Protein AF-A0A920NPZ0-F1 (afdb_monomer_lite)

Radius of gyration: 11.2 Å; chains: 1; bounding box: 24×23×27 Å

pLDDT: mean 73.05, std 10.39, range [53.0, 85.19]

Structure (mmCIF, N/CA/C/O backbone):
data_AF-A0A920NPZ0-F1
#
_entry.id   AF-A0A920NPZ0-F1
#
loop_
_atom_site.group_PDB
_atom_site.id
_atom_site.type_symbol
_atom_site.label_atom_id
_atom_site.label_alt_id
_atom_site.label_comp_id
_atom_site.label_asym_id
_atom_site.label_entity_id
_atom_site.label_seq_id
_atom_site.pdbx_PDB_ins_code
_atom_site.Cartn_x
_atom_site.Cartn_y
_atom_site.Cartn_z
_atom_site.occupancy
_atom_site.B_iso_or_equiv
_atom_site.auth_seq_id
_atom_site.auth_comp_id
_atom_site.auth_asym_id
_atom_site.auth_atom_id
_atom_site.pdbx_PDB_model_num
ATOM 1 N N . MET A 1 1 ? -4.205 11.496 9.486 1.00 61.88 1 MET A N 1
ATOM 2 C CA . MET A 1 1 ? -4.906 10.381 8.811 1.00 61.88 1 MET A CA 1
ATOM 3 C C . MET A 1 1 ? -5.712 9.521 9.774 1.00 61.88 1 MET A C 1
ATOM 5 O O . MET A 1 1 ? -6.910 9.414 9.579 1.00 61.88 1 MET A O 1
ATOM 9 N N . LYS A 1 2 ? -5.125 8.963 10.842 1.00 56.31 2 LYS A N 1
ATOM 10 C CA . LYS A 1 2 ? -5.840 8.039 11.751 1.00 56.31 2 LYS A CA 1
ATOM 11 C C . LYS A 1 2 ? -7.137 8.580 12.391 1.00 56.31 2 LYS A C 1
ATOM 13 O O . LYS A 1 2 ? -8.009 7.787 12.698 1.00 56.31 2 LYS A O 1
ATOM 18 N N . ASN A 1 3 ? -7.291 9.904 12.507 1.00 62.12 3 ASN A N 1
ATOM 19 C CA . ASN A 1 3 ? -8.477 10.558 13.085 1.00 62.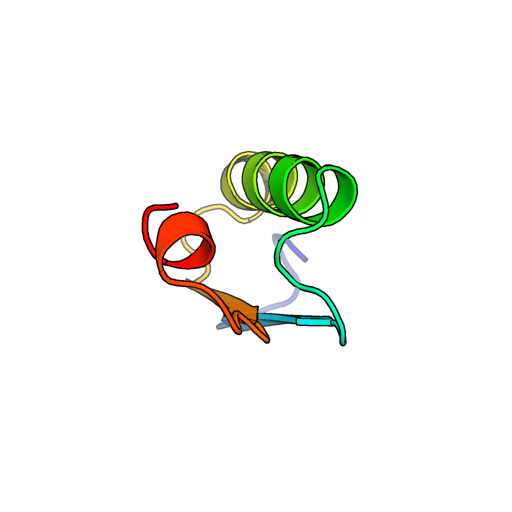12 3 ASN A CA 1
ATOM 20 C C . ASN A 1 3 ? -9.103 11.613 12.151 1.00 62.12 3 ASN A C 1
ATOM 22 O O . ASN A 1 3 ? -9.748 12.542 12.624 1.00 62.12 3 ASN A O 1
ATOM 26 N N . SER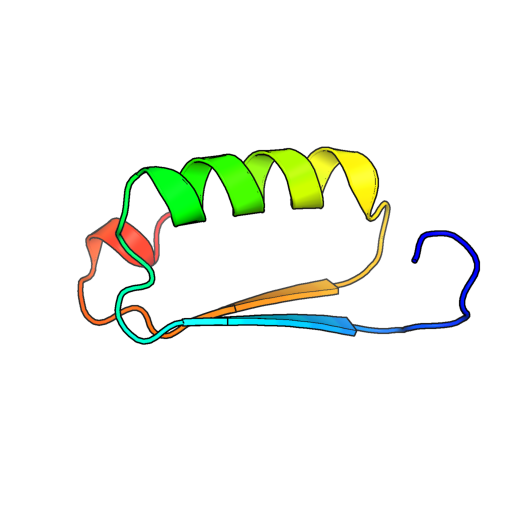 A 1 4 ? -8.866 11.534 10.836 1.00 71.94 4 SER A N 1
ATOM 27 C CA . SER A 1 4 ? -9.390 12.526 9.878 1.00 71.94 4 SER A CA 1
ATOM 28 C C . SER A 1 4 ? -10.732 12.141 9.242 1.00 71.94 4 SER A C 1
ATOM 30 O O . SER A 1 4 ? -11.152 12.821 8.317 1.00 71.94 4 SER A O 1
ATOM 32 N N . GLY A 1 5 ? -11.389 11.068 9.705 1.00 73.12 5 GLY A N 1
ATOM 33 C CA . GLY A 1 5 ? -12.674 10.609 9.152 1.00 73.12 5 GLY A CA 1
ATOM 34 C C . GLY A 1 5 ? -12.593 10.152 7.692 1.00 73.12 5 GLY A C 1
ATOM 35 O O . GLY A 1 5 ? -13.568 10.270 6.965 1.00 73.12 5 GLY A O 1
ATOM 36 N N . LEU A 1 6 ? -11.413 9.704 7.249 1.00 77.75 6 LEU A N 1
ATOM 37 C CA . LEU A 1 6 ? -11.207 9.200 5.893 1.00 77.75 6 LEU A CA 1
ATOM 38 C C . LEU A 1 6 ? -11.547 7.713 5.837 1.00 77.75 6 LEU A C 1
ATOM 40 O O . LEU A 1 6 ? -11.110 6.954 6.700 1.00 77.75 6 LEU A O 1
ATOM 44 N N . ASP A 1 7 ? -12.252 7.306 4.789 1.00 78.81 7 ASP A N 1
ATOM 45 C CA . ASP A 1 7 ? -12.640 5.908 4.590 1.00 78.81 7 ASP A CA 1
ATOM 46 C C . ASP A 1 7 ? -11.586 5.112 3.803 1.00 78.81 7 ASP A C 1
ATOM 48 O O . ASP A 1 7 ? -11.393 3.915 4.030 1.00 78.81 7 ASP A O 1
ATOM 52 N N . VAL A 1 8 ? -10.873 5.782 2.887 1.00 82.00 8 VAL A N 1
ATOM 53 C CA . VAL A 1 8 ? -9.931 5.151 1.951 1.00 82.00 8 VAL A CA 1
ATOM 54 C C . VAL A 1 8 ? -8.673 5.998 1.783 1.00 82.00 8 VAL A C 1
ATOM 56 O O . VAL A 1 8 ? -8.738 7.220 1.639 1.00 82.00 8 VAL A O 1
ATOM 59 N N . LEU A 1 9 ? -7.523 5.326 1.741 1.00 81.88 9 LEU A N 1
ATOM 60 C CA . LEU A 1 9 ? -6.245 5.898 1.337 1.00 81.88 9 LEU A CA 1
ATOM 61 C C . LEU A 1 9 ? -5.827 5.331 -0.024 1.00 81.88 9 LEU A C 1
ATOM 63 O O . LEU A 1 9 ? -5.756 4.115 -0.190 1.00 81.88 9 LEU A O 1
ATOM 67 N N . VAL A 1 10 ? -5.517 6.209 -0.981 1.00 85.19 10 VAL A N 1
ATOM 68 C CA . VAL A 1 10 ? -5.026 5.825 -2.313 1.00 85.19 10 VAL A CA 1
ATOM 69 C C . VAL A 1 10 ? -3.565 6.241 -2.459 1.00 85.19 10 VAL A C 1
ATOM 71 O O . VAL A 1 10 ? -3.223 7.405 -2.254 1.00 85.19 10 VAL A O 1
ATOM 74 N N . VAL A 1 11 ? -2.703 5.290 -2.811 1.00 81.62 11 VAL A N 1
ATOM 75 C CA . VAL A 1 11 ? -1.326 5.538 -3.250 1.00 81.62 11 VAL A CA 1
ATOM 76 C C . VAL A 1 11 ? -1.321 5.441 -4.770 1.00 81.62 11 VAL A C 1
ATOM 78 O O . VAL A 1 11 ? -1.450 4.341 -5.298 1.00 81.62 11 VAL A O 1
ATOM 81 N N . ASP A 1 12 ? -1.198 6.585 -5.443 1.00 80.56 12 ASP A N 1
ATOM 82 C CA . ASP A 1 12 ? -1.134 6.696 -6.904 1.00 80.56 12 ASP A CA 1
ATOM 83 C C . ASP A 1 12 ? 0.302 7.025 -7.340 1.00 80.56 12 ASP A C 1
ATOM 85 O O . ASP A 1 12 ? 0.855 8.073 -7.000 1.00 80.56 12 ASP A O 1
ATOM 89 N N . THR A 1 13 ? 0.954 6.092 -8.031 1.00 72.56 13 THR A N 1
ATOM 90 C CA . THR A 1 13 ? 2.332 6.230 -8.511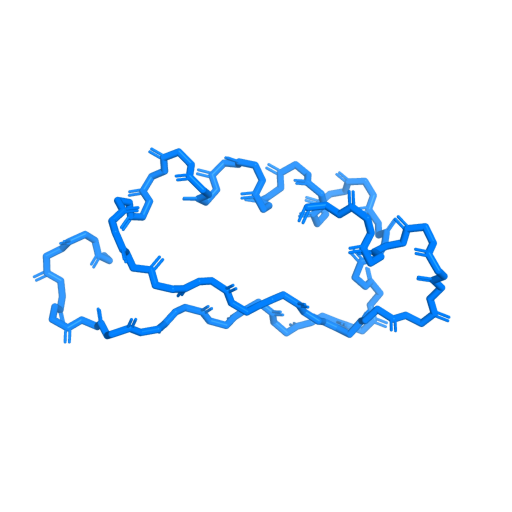 1.00 72.56 13 THR A CA 1
ATOM 91 C C . THR A 1 13 ? 2.502 5.622 -9.897 1.00 72.56 13 THR A C 1
ATOM 93 O O . THR A 1 13 ? 1.974 4.554 -10.209 1.00 72.56 13 THR A O 1
ATOM 96 N N . ALA A 1 14 ? 3.305 6.284 -10.733 1.00 68.00 14 ALA A N 1
ATOM 97 C CA . ALA A 1 14 ? 3.609 5.835 -12.091 1.00 68.00 14 ALA A CA 1
ATOM 98 C C . ALA A 1 14 ? 4.380 4.499 -12.137 1.00 68.00 14 ALA A C 1
ATOM 100 O O . ALA A 1 14 ? 4.354 3.812 -13.155 1.00 68.00 14 ALA A O 1
ATOM 101 N N . HIS A 1 15 ? 5.074 4.124 -11.054 1.00 66.06 15 HIS A N 1
ATOM 102 C CA . HIS A 1 15 ? 5.828 2.871 -10.966 1.00 66.06 15 HIS A CA 1
ATOM 103 C C . HIS A 1 15 ? 5.636 2.220 -9.587 1.00 66.06 15 HIS A C 1
ATOM 105 O O . HIS A 1 15 ? 6.516 2.254 -8.718 1.00 66.06 15 HIS A O 1
ATOM 111 N N . GLY A 1 16 ? 4.455 1.625 -9.381 1.00 59.69 16 GLY A N 1
ATOM 112 C CA . GLY A 1 16 ? 4.031 1.026 -8.109 1.00 59.69 16 GLY A CA 1
ATOM 113 C C . GLY A 1 16 ? 4.910 -0.112 -7.594 1.00 59.69 16 GLY A C 1
ATOM 114 O O . GLY A 1 16 ? 4.861 -0.434 -6.413 1.00 59.69 16 GLY A O 1
ATOM 115 N N . HIS A 1 17 ? 5.770 -0.668 -8.447 1.00 62.50 17 HIS A N 1
ATOM 116 C CA . HIS A 1 17 ? 6.642 -1.787 -8.101 1.00 62.50 17 HIS A CA 1
ATOM 117 C C . HIS A 1 17 ? 8.066 -1.368 -7.680 1.00 62.50 17 HIS A C 1
ATOM 119 O O . HIS A 1 17 ? 8.963 -2.197 -7.545 1.00 62.50 17 HIS A O 1
ATOM 125 N N . SER A 1 18 ? 8.314 -0.074 -7.454 1.00 73.69 18 SER A N 1
ATOM 126 C CA . SER A 1 18 ? 9.595 0.346 -6.879 1.00 73.69 18 SER A CA 1
ATOM 127 C C . SER A 1 18 ? 9.714 -0.095 -5.413 1.00 73.69 18 SER A C 1
ATOM 129 O O . SER A 1 18 ? 8.759 -0.011 -4.639 1.00 73.69 18 SER A O 1
ATOM 131 N N . ALA A 1 19 ? 10.916 -0.491 -4.982 1.00 75.38 19 ALA A N 1
ATOM 132 C CA . ALA A 1 19 ? 11.177 -0.885 -3.591 1.00 75.38 19 ALA A CA 1
ATOM 133 C C . ALA A 1 19 ? 10.794 0.202 -2.561 1.00 75.38 19 ALA A C 1
ATOM 135 O O . ALA A 1 19 ? 10.524 -0.101 -1.399 1.00 75.38 19 ALA A O 1
ATOM 136 N N . GLY A 1 20 ? 10.771 1.474 -2.976 1.00 78.75 20 GLY A N 1
ATOM 137 C CA . GLY A 1 20 ? 10.300 2.584 -2.147 1.00 78.75 20 GLY A CA 1
ATOM 138 C C . GLY A 1 20 ? 8.791 2.549 -1.903 1.00 78.75 20 GLY A C 1
ATOM 139 O O . GLY A 1 20 ? 8.354 2.794 -0.780 1.00 78.75 20 GLY A O 1
ATOM 140 N N . VAL A 1 21 ? 8.005 2.192 -2.921 1.00 78.62 21 VAL A N 1
ATOM 141 C CA . VAL A 1 21 ? 6.542 2.084 -2.827 1.00 78.62 21 VAL A CA 1
ATOM 142 C C . VAL A 1 21 ? 6.143 0.887 -1.965 1.00 78.62 21 VAL A C 1
ATOM 144 O O . VAL A 1 21 ? 5.281 1.032 -1.104 1.00 78.62 21 VAL A O 1
ATOM 147 N N . LEU A 1 22 ? 6.837 -0.247 -2.087 1.00 79.62 22 LEU A N 1
ATOM 148 C CA . LEU A 1 22 ? 6.595 -1.424 -1.239 1.00 79.62 22 LEU A CA 1
ATOM 149 C C . LEU A 1 22 ? 6.796 -1.112 0.249 1.00 79.62 22 LEU A C 1
ATOM 151 O O . LEU A 1 22 ? 5.899 -1.310 1.067 1.00 79.62 22 LEU A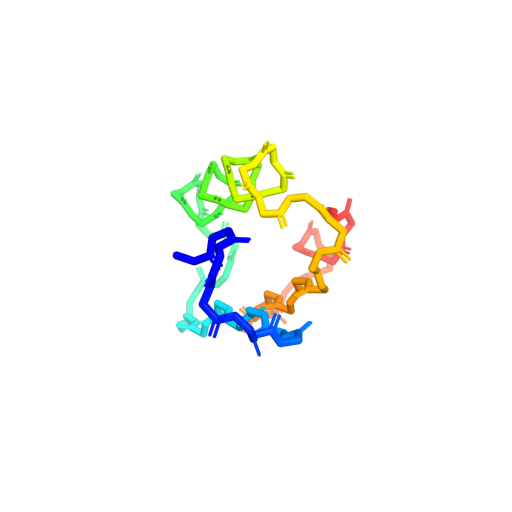 O 1
ATOM 155 N N . LYS A 1 23 ? 7.941 -0.507 0.589 1.00 83.06 23 LYS A N 1
ATOM 156 C CA . LYS A 1 23 ? 8.240 -0.074 1.965 1.00 83.06 23 LYS A CA 1
ATOM 157 C C . LYS A 1 23 ? 7.243 0.962 2.483 1.00 83.06 23 LYS A C 1
ATOM 159 O O . LYS A 1 23 ? 6.982 1.019 3.684 1.00 83.06 23 LYS A O 1
ATOM 164 N N . LEU A 1 24 ? 6.719 1.817 1.604 1.00 83.69 24 LEU A N 1
ATOM 165 C CA . LEU A 1 24 ? 5.683 2.781 1.960 1.00 83.69 24 LEU A CA 1
ATOM 166 C C . LEU A 1 24 ? 4.366 2.067 2.283 1.00 83.69 24 LEU A C 1
ATOM 168 O O . LEU A 1 24 ? 3.776 2.361 3.317 1.00 83.69 24 LEU A O 1
ATOM 172 N N . ILE A 1 25 ? 3.938 1.111 1.456 1.00 82.62 25 ILE A N 1
ATOM 173 C CA . ILE A 1 25 ? 2.712 0.328 1.668 1.00 82.62 25 ILE A CA 1
ATOM 174 C C . ILE A 1 25 ? 2.775 -0.435 2.996 1.00 82.62 25 ILE A C 1
ATOM 176 O O . ILE A 1 25 ? 1.831 -0.355 3.778 1.00 82.62 25 ILE A O 1
ATOM 180 N N . GLU A 1 26 ? 3.890 -1.097 3.315 1.00 83.38 26 GLU A N 1
ATOM 181 C CA . GLU A 1 26 ? 4.081 -1.789 4.604 1.00 83.38 26 GLU A CA 1
ATOM 182 C C . GLU A 1 26 ? 3.968 -0.830 5.803 1.00 83.38 26 GLU A C 1
ATOM 184 O O . GLU A 1 26 ? 3.272 -1.094 6.794 1.00 83.38 26 GLU A O 1
ATOM 189 N N . LYS A 1 27 ? 4.610 0.340 5.704 1.00 84.69 27 LYS A N 1
ATOM 190 C CA . LYS A 1 27 ? 4.501 1.396 6.720 1.00 84.69 27 LYS A CA 1
ATOM 191 C C . LYS A 1 27 ? 3.083 1.951 6.823 1.00 84.69 27 LYS A C 1
ATOM 193 O O . LYS A 1 27 ? 2.653 2.285 7.922 1.00 84.69 27 LYS A O 1
ATOM 198 N N . LEU A 1 28 ? 2.345 2.054 5.722 1.00 84.38 28 LEU A N 1
ATOM 199 C CA . LEU A 1 28 ? 0.963 2.521 5.740 1.00 84.38 28 LEU A CA 1
ATOM 200 C C . LEU A 1 28 ? 0.044 1.476 6.372 1.00 84.38 28 LEU A C 1
ATOM 202 O O . LEU A 1 28 ? -0.669 1.830 7.306 1.00 84.38 28 LEU A O 1
ATOM 206 N N . LYS A 1 29 ? 0.126 0.197 5.976 1.00 80.31 29 LYS A N 1
ATOM 207 C CA . LYS A 1 29 ? -0.664 -0.901 6.569 1.00 80.31 29 LYS A CA 1
ATOM 208 C C . LYS A 1 29 ? -0.534 -0.933 8.104 1.00 80.31 29 LYS A C 1
ATOM 210 O O . LYS A 1 29 ? -1.535 -1.068 8.799 1.00 80.31 29 LYS A O 1
ATOM 215 N N . SER A 1 30 ? 0.663 -0.703 8.654 1.00 83.31 30 SER A N 1
ATOM 216 C CA . SER A 1 30 ? 0.869 -0.632 10.117 1.00 83.31 30 SER A CA 1
ATOM 217 C C . SER A 1 30 ? 0.312 0.636 10.790 1.00 83.31 30 SER A C 1
ATOM 219 O O . SER A 1 30 ? 0.038 0.637 11.993 1.00 83.31 30 SER A O 1
ATOM 221 N N . ASN A 1 31 ? 0.105 1.724 10.043 1.00 81.81 31 ASN A N 1
ATOM 222 C CA . ASN A 1 31 ? -0.2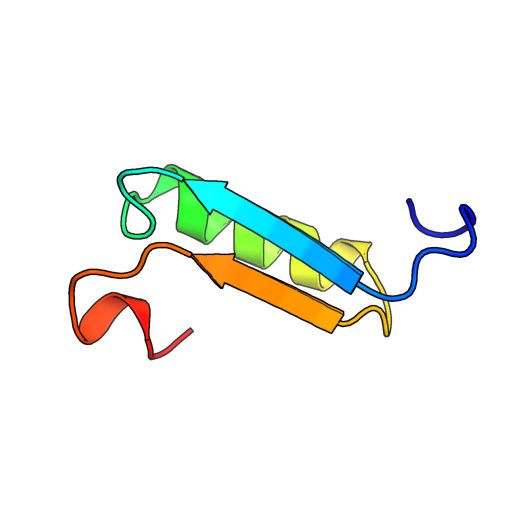63 3.028 10.594 1.00 81.81 31 ASN A CA 1
ATOM 223 C C . ASN A 1 31 ? -1.713 3.456 10.340 1.00 81.81 31 ASN A C 1
ATOM 225 O O . ASN A 1 31 ? -2.207 4.293 11.094 1.00 81.81 31 ASN A O 1
ATOM 229 N N . ILE A 1 32 ? -2.409 2.897 9.347 1.00 81.62 32 ILE A N 1
ATOM 230 C CA . ILE A 1 32 ? -3.757 3.342 8.942 1.00 81.62 32 ILE A CA 1
ATOM 231 C C . ILE A 1 32 ? -4.911 2.627 9.665 1.00 81.62 32 ILE A C 1
ATOM 233 O O . ILE A 1 32 ? -6.058 3.046 9.544 1.00 81.62 32 ILE A O 1
ATOM 237 N N . GLY A 1 33 ? -4.623 1.604 10.478 1.00 80.69 33 GLY A N 1
ATOM 238 C CA . GLY A 1 33 ? -5.652 0.879 11.231 1.00 80.69 33 GLY A CA 1
ATOM 239 C C . GLY A 1 33 ? -6.563 0.061 10.312 1.00 80.69 33 GLY A C 1
ATOM 240 O O . GLY A 1 33 ? -6.064 -0.719 9.511 1.00 80.69 33 GLY A O 1
ATOM 241 N N . SER A 1 34 ? -7.883 0.232 10.435 1.00 79.12 34 SER A N 1
ATOM 242 C CA . SER A 1 34 ? -8.896 -0.465 9.622 1.00 79.12 34 SER A CA 1
ATOM 243 C C . SER A 1 34 ? -9.239 0.237 8.302 1.00 79.12 34 SER A C 1
ATOM 245 O O . SER A 1 34 ? -10.136 -0.212 7.594 1.00 79.12 34 SER A O 1
ATOM 247 N N . MET A 1 35 ? -8.578 1.355 7.987 1.00 80.75 35 MET A N 1
ATOM 248 C CA . MET A 1 35 ? -8.810 2.099 6.748 1.00 80.75 35 MET A CA 1
ATOM 249 C C . MET A 1 35 ? -8.382 1.267 5.536 1.00 80.75 35 MET A C 1
ATOM 251 O O . MET A 1 35 ? -7.309 0.659 5.542 1.00 80.75 35 MET A O 1
ATOM 255 N N . ALA A 1 36 ? -9.201 1.269 4.485 1.00 80.69 36 ALA A N 1
ATOM 256 C CA . ALA A 1 36 ? -8.867 0.577 3.249 1.00 80.69 36 ALA A CA 1
ATOM 257 C C . ALA A 1 36 ? -7.708 1.285 2.526 1.00 80.69 36 ALA A C 1
ATOM 259 O O . ALA A 1 36 ? -7.682 2.514 2.425 1.00 80.69 36 ALA A O 1
ATOM 260 N N . LEU A 1 37 ? -6.761 0.502 2.004 1.00 82.19 37 LEU A N 1
ATOM 261 C CA . LEU A 1 37 ? -5.624 0.984 1.222 1.00 82.19 37 LEU A CA 1
ATOM 262 C C . LEU A 1 37 ? -5.731 0.473 -0.213 1.00 82.19 37 LEU A C 1
ATOM 264 O O . LEU A 1 37 ? -5.749 -0.735 -0.435 1.00 82.19 37 LEU A O 1
ATOM 268 N N . ILE A 1 38 ? -5.750 1.393 -1.173 1.00 83.00 38 ILE A N 1
ATOM 269 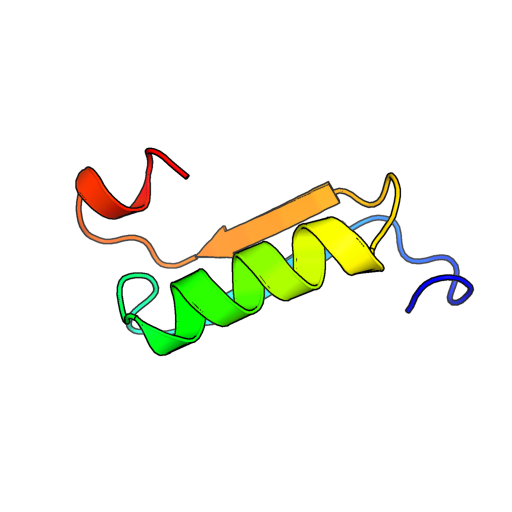C CA . ILE A 1 38 ? -5.641 1.098 -2.602 1.00 83.00 38 ILE A CA 1
ATOM 270 C C . ILE A 1 38 ? -4.257 1.562 -3.049 1.00 83.00 38 ILE A C 1
ATOM 272 O O . ILE A 1 38 ? -3.923 2.735 -2.897 1.00 83.00 38 ILE A O 1
ATOM 276 N N . ALA A 1 39 ? -3.442 0.658 -3.585 1.00 76.38 39 ALA A N 1
ATOM 277 C CA . ALA A 1 39 ? -2.128 0.992 -4.120 1.00 76.38 39 ALA A CA 1
ATOM 278 C C . ALA A 1 39 ? -2.070 0.686 -5.619 1.00 76.38 39 ALA A C 1
ATOM 280 O O . ALA A 1 39 ? -2.405 -0.415 -6.049 1.00 76.38 39 ALA A O 1
ATOM 281 N N . GLY A 1 40 ? -1.635 1.665 -6.405 1.00 73.94 40 GLY A N 1
ATOM 282 C CA . GLY A 1 40 ? -1.469 1.568 -7.850 1.00 73.94 40 GLY A CA 1
ATOM 283 C C . GLY A 1 40 ? -0.473 2.613 -8.365 1.00 73.94 40 GLY A C 1
ATOM 284 O O . GLY A 1 40 ? 0.018 3.437 -7.604 1.00 73.94 40 GLY A O 1
ATOM 285 N N . ASN A 1 41 ? -0.080 2.597 -9.635 1.00 69.44 41 ASN A N 1
ATOM 286 C CA . ASN A 1 41 ? -0.407 1.604 -10.654 1.00 69.44 41 ASN A CA 1
ATOM 287 C C . ASN A 1 41 ? 0.590 0.438 -10.627 1.00 69.44 41 ASN A C 1
ATOM 289 O O . ASN A 1 41 ? 1.810 0.628 -10.604 1.00 69.44 41 ASN A O 1
ATOM 293 N N . ILE A 1 42 ? 0.058 -0.781 -10.665 1.00 63.25 42 ILE A N 1
ATOM 294 C CA . ILE A 1 42 ? 0.832 -2.018 -10.758 1.00 63.25 42 ILE A CA 1
ATOM 295 C C . ILE A 1 42 ? 0.759 -2.494 -12.209 1.00 63.25 42 ILE A C 1
ATOM 297 O O . ILE A 1 42 ? -0.312 -2.833 -12.704 1.00 63.25 42 ILE A O 1
ATOM 301 N N . ALA A 1 43 ? 1.898 -2.484 -12.899 1.00 57.12 43 ALA A N 1
ATOM 302 C CA . ALA A 1 43 ? 2.003 -2.934 -14.288 1.00 57.12 43 ALA A CA 1
ATOM 303 C C . ALA A 1 43 ? 2.561 -4.365 -14.419 1.00 57.12 43 ALA A C 1
ATOM 305 O O . ALA A 1 43 ? 2.690 -4.864 -15.534 1.00 57.12 43 ALA A O 1
ATOM 306 N N . THR A 1 44 ? 2.918 -5.021 -13.306 1.00 54.19 44 THR A N 1
ATOM 307 C CA . THR A 1 44 ? 3.505 -6.370 -13.307 1.00 54.19 44 THR A CA 1
ATOM 308 C C . THR A 1 44 ? 2.865 -7.256 -12.241 1.00 54.19 44 THR A C 1
ATOM 310 O O . THR A 1 44 ? 2.403 -6.767 -11.211 1.00 54.19 44 THR A O 1
ATOM 313 N N . ARG A 1 45 ? 2.818 -8.568 -12.498 1.00 55.47 45 ARG A N 1
ATOM 314 C CA . ARG A 1 45 ? 2.086 -9.542 -11.672 1.00 55.47 45 ARG A CA 1
ATOM 315 C C . ARG A 1 45 ? 2.656 -9.644 -10.255 1.00 55.47 45 ARG A C 1
ATOM 317 O O . ARG A 1 45 ? 1.913 -9.803 -9.303 1.00 55.47 45 ARG A O 1
ATOM 324 N N . GLU A 1 46 ? 3.961 -9.446 -10.120 1.00 57.34 46 GLU A N 1
ATOM 325 C CA . GLU A 1 46 ? 4.687 -9.453 -8.848 1.00 57.34 46 GLU A CA 1
ATOM 326 C C . GLU A 1 46 ? 4.260 -8.302 -7.924 1.00 57.34 46 GLU A C 1
ATOM 328 O O . GLU A 1 46 ? 4.310 -8.438 -6.706 1.00 57.34 46 GLU A O 1
ATOM 333 N N . GLY A 1 47 ? 3.800 -7.175 -8.482 1.00 56.06 47 GLY A N 1
ATOM 334 C CA . GLY A 1 47 ? 3.269 -6.070 -7.685 1.00 56.06 47 GLY A CA 1
ATOM 335 C C . GLY A 1 47 ? 1.850 -6.314 -7.155 1.00 56.06 47 GLY A C 1
ATOM 336 O O . GLY A 1 47 ? 1.402 -5.552 -6.306 1.00 56.06 47 GLY A O 1
ATOM 337 N N . GLN A 1 48 ? 1.138 -7.337 -7.648 1.00 55.16 48 GLN A N 1
ATOM 338 C CA . GLN A 1 48 ? -0.230 -7.676 -7.231 1.00 55.16 48 GLN A CA 1
ATOM 339 C C . GLN A 1 48 ? -0.260 -8.540 -5.957 1.00 55.16 48 GLN A C 1
ATOM 341 O O . GLN A 1 48 ? -1.252 -8.516 -5.232 1.00 55.16 48 GLN A O 1
ATOM 346 N N . ASP A 1 49 ? 0.820 -9.264 -5.659 1.00 57.88 49 ASP A N 1
ATOM 347 C CA . ASP A 1 49 ? 0.873 -10.285 -4.602 1.00 57.88 49 ASP A CA 1
ATOM 348 C C . ASP A 1 49 ? 1.174 -9.715 -3.179 1.00 57.88 49 ASP A C 1
ATOM 350 O O . ASP A 1 49 ? 1.731 -10.424 -2.339 1.00 57.88 49 ASP A O 1
ATOM 354 N N . LEU A 1 50 ? 0.822 -8.444 -2.886 1.00 53.00 50 LEU A N 1
ATOM 355 C CA . LEU A 1 50 ? 1.216 -7.666 -1.676 1.00 53.00 50 LEU A CA 1
ATOM 356 C C . LEU A 1 50 ? 0.127 -7.346 -0.636 1.00 53.00 50 LEU A C 1
ATOM 358 O O . LEU A 1 50 ? -0.960 -6.827 -0.970 1.00 53.00 50 LEU A O 1
#

Secondary structure (DSSP, 8-state):
-TTS--SEEEEE-TTTTSHHHHHHHHHHHHHSTT-EEEEE---SGGGT--

Foldseek 3Di:
DQPPPDQEDEAEDPECPDPVNVVVVVVCVVPNPPHHYHYDDDPDPVSVPD

Sequence (50 aa):
MKNSGLDVLVVDTAHGHSAGVLKLIEKLKSNIGSMALIAGNIATREGQDL